Protein AF-A0A847BSW2-F1 (afdb_monomer_lite)

pLDDT: mean 86.32, std 10.57, range [38.94, 97.56]

Radius of gyration: 15.4 Å; chains: 1; bounding box: 46×25×40 Å

Structure (mmCIF, N/CA/C/O backbone):
data_AF-A0A847BSW2-F1
#
_entry.id   AF-A0A847BSW2-F1
#
loop_
_atom_site.group_PDB
_atom_site.id
_atom_site.type_symbol
_atom_site.label_atom_id
_atom_site.label_alt_id
_atom_site.label_comp_id
_atom_site.label_asym_id
_atom_site.label_entity_id
_atom_site.label_seq_id
_atom_site.pdbx_PDB_ins_code
_atom_site.Cartn_x
_atom_site.Cartn_y
_atom_site.Cartn_z
_atom_site.occupancy
_atom_site.B_iso_or_equiv
_atom_site.auth_seq_id
_atom_site.auth_comp_id
_atom_site.auth_asym_id
_atom_site.auth_atom_id
_atom_site.pdbx_PDB_model_num
ATOM 1 N N . MET A 1 1 ? -18.589 -1.432 -0.340 1.00 92.31 1 MET A N 1
ATOM 2 C CA . MET A 1 1 ? -18.072 -2.053 0.907 1.00 92.31 1 MET A CA 1
ATOM 3 C C . MET A 1 1 ? -16.735 -1.405 1.219 1.00 92.31 1 MET A C 1
ATOM 5 O O . MET A 1 1 ? -16.044 -1.075 0.265 1.00 92.31 1 MET A O 1
ATOM 9 N N . ILE A 1 2 ? -16.373 -1.209 2.491 1.00 96.25 2 ILE A N 1
ATOM 10 C CA . ILE A 1 2 ? -15.067 -0.641 2.858 1.00 96.25 2 ILE A CA 1
ATOM 11 C C . ILE A 1 2 ? -14.236 -1.704 3.575 1.00 96.25 2 ILE A C 1
ATOM 13 O O . ILE A 1 2 ? -14.678 -2.256 4.587 1.00 96.25 2 ILE A O 1
ATOM 17 N N . LEU A 1 3 ? -13.035 -1.971 3.060 1.00 97.00 3 LEU A N 1
ATOM 18 C CA . LEU A 1 3 ? -12.010 -2.731 3.769 1.00 97.00 3 LEU A CA 1
ATOM 19 C C . LEU A 1 3 ? -11.087 -1.776 4.519 1.00 97.00 3 LEU A C 1
ATOM 21 O O . LEU A 1 3 ? -10.531 -0.849 3.933 1.00 97.00 3 LEU A O 1
ATOM 25 N N . ALA A 1 4 ? -10.915 -2.037 5.811 1.00 97.19 4 ALA A N 1
ATOM 26 C CA . ALA A 1 4 ? -9.942 -1.376 6.664 1.00 97.19 4 ALA A CA 1
ATOM 27 C C . ALA A 1 4 ? -8.750 -2.311 6.888 1.00 97.19 4 ALA A C 1
ATOM 29 O O . ALA A 1 4 ? -8.885 -3.350 7.542 1.00 97.19 4 ALA A O 1
ATOM 30 N N . PHE A 1 5 ? -7.590 -1.932 6.356 1.00 95.31 5 PHE A N 1
ATOM 31 C CA . PHE A 1 5 ? -6.311 -2.593 6.593 1.00 95.31 5 PHE A CA 1
ATOM 32 C C . PHE A 1 5 ? -5.574 -1.835 7.694 1.00 95.31 5 PHE A C 1
ATOM 34 O O . PHE A 1 5 ? -5.073 -0.735 7.468 1.00 95.31 5 PHE A O 1
ATOM 41 N N . GLU A 1 6 ? -5.514 -2.404 8.893 1.00 94.75 6 GLU A N 1
ATOM 42 C CA . GLU A 1 6 ? -4.830 -1.788 10.027 1.00 94.75 6 GLU A CA 1
ATOM 43 C C . GLU A 1 6 ? -3.449 -2.409 10.202 1.00 94.75 6 GLU A C 1
ATOM 45 O O . GLU A 1 6 ? -3.316 -3.566 10.610 1.00 94.75 6 GLU A O 1
ATOM 50 N N . PHE A 1 7 ? -2.421 -1.620 9.922 1.00 92.31 7 PHE A N 1
ATOM 51 C CA . PHE A 1 7 ? -1.020 -1.987 10.034 1.00 92.31 7 PHE A CA 1
ATOM 52 C C . PHE A 1 7 ? -0.477 -1.574 11.397 1.00 92.31 7 PHE A C 1
ATOM 54 O O . PHE A 1 7 ? -0.464 -0.391 11.750 1.00 92.31 7 PHE A O 1
ATOM 61 N N . ASN A 1 8 ? 0.032 -2.546 12.153 1.00 89.75 8 ASN A N 1
ATOM 62 C CA . ASN A 1 8 ? 0.823 -2.257 13.338 1.00 89.75 8 ASN A CA 1
ATOM 63 C C . ASN A 1 8 ? 2.237 -1.873 12.894 1.00 89.75 8 ASN A C 1
ATOM 65 O O . ASN A 1 8 ? 3.035 -2.721 12.476 1.00 89.75 8 ASN A O 1
ATOM 69 N N . THR A 1 9 ? 2.531 -0.579 12.964 1.00 83.44 9 THR A N 1
ATOM 70 C CA . THR A 1 9 ? 3.814 -0.026 12.556 1.00 83.44 9 THR A CA 1
ATOM 71 C C . THR A 1 9 ? 4.313 0.991 13.569 1.00 83.44 9 THR A C 1
ATOM 73 O O . THR A 1 9 ? 3.603 1.907 13.976 1.00 83.44 9 THR A O 1
ATOM 76 N N . ARG A 1 10 ? 5.584 0.850 13.949 1.00 77.31 10 ARG A N 1
ATOM 77 C CA . ARG A 1 10 ? 6.319 1.882 14.697 1.00 77.31 10 ARG A CA 1
ATOM 78 C C . ARG A 1 10 ? 7.119 2.798 13.776 1.00 77.31 10 ARG A C 1
ATOM 80 O O . ARG A 1 10 ? 7.764 3.727 14.252 1.00 77.31 10 ARG A O 1
ATOM 87 N N . ALA A 1 11 ? 7.107 2.524 12.471 1.00 73.00 11 ALA A N 1
ATOM 88 C CA . ALA A 1 11 ? 7.785 3.356 11.500 1.00 73.00 11 ALA A CA 1
ATOM 89 C C . ALA A 1 11 ? 7.030 4.684 11.358 1.00 73.00 11 ALA A C 1
ATOM 91 O O . ALA A 1 11 ? 5.800 4.725 11.270 1.00 73.00 11 ALA A O 1
ATOM 92 N N . SER A 1 12 ? 7.784 5.778 11.360 1.00 71.50 12 SER A N 1
ATOM 93 C CA . SER A 1 12 ? 7.266 7.144 11.221 1.00 71.50 12 SER A CA 1
ATOM 94 C C . SER A 1 12 ? 7.927 7.915 10.076 1.00 71.50 12 SER A C 1
ATOM 96 O O . SER A 1 12 ? 7.644 9.096 9.879 1.00 71.50 12 SER A O 1
ATOM 98 N N . HIS A 1 13 ? 8.788 7.243 9.306 1.00 77.50 13 HIS A N 1
ATOM 99 C CA . HIS A 1 13 ? 9.613 7.827 8.246 1.00 77.50 13 HIS A CA 1
ATOM 100 C C . HIS A 1 13 ? 8.891 7.951 6.890 1.00 77.50 13 HIS A C 1
ATOM 102 O O . HIS A 1 13 ? 9.546 8.182 5.883 1.00 77.50 13 HIS A O 1
ATOM 108 N N . GLY A 1 14 ? 7.567 7.757 6.831 1.00 84.25 14 GLY A N 1
ATOM 109 C CA . GLY A 1 14 ? 6.776 7.889 5.595 1.00 84.25 14 GLY A CA 1
ATOM 110 C C . GLY A 1 14 ? 6.900 6.720 4.611 1.00 84.25 14 GLY A C 1
ATOM 111 O O . GLY A 1 14 ? 6.264 6.730 3.564 1.00 84.25 14 GLY A O 1
ATOM 112 N N . VAL A 1 15 ? 7.708 5.708 4.935 1.00 85.94 15 VAL A N 1
ATOM 113 C CA . VAL A 1 15 ? 7.993 4.559 4.063 1.00 85.94 15 VAL A CA 1
ATOM 114 C C . VAL A 1 15 ? 6.732 3.761 3.744 1.00 85.94 15 VAL A C 1
ATOM 116 O O . VAL A 1 15 ? 6.432 3.497 2.584 1.00 85.94 15 VAL A O 1
ATOM 119 N N . LEU A 1 16 ? 6.002 3.347 4.784 1.00 88.31 16 LEU A N 1
ATOM 120 C CA . LEU A 1 16 ? 4.819 2.511 4.611 1.00 88.31 16 LEU A CA 1
ATOM 121 C C . LEU A 1 16 ? 3.702 3.313 3.947 1.00 88.31 16 LEU A C 1
ATOM 123 O O . LEU A 1 16 ? 3.047 2.805 3.045 1.00 88.31 16 LEU A O 1
ATOM 127 N N . GLU A 1 17 ? 3.526 4.570 4.352 1.00 90.62 17 GLU A N 1
ATOM 128 C CA . GLU A 1 17 ? 2.590 5.498 3.727 1.00 90.62 17 GLU A CA 1
ATOM 129 C C . GLU A 1 17 ? 2.863 5.649 2.221 1.00 90.62 17 GLU A C 1
ATOM 131 O O . GLU A 1 17 ? 1.925 5.570 1.431 1.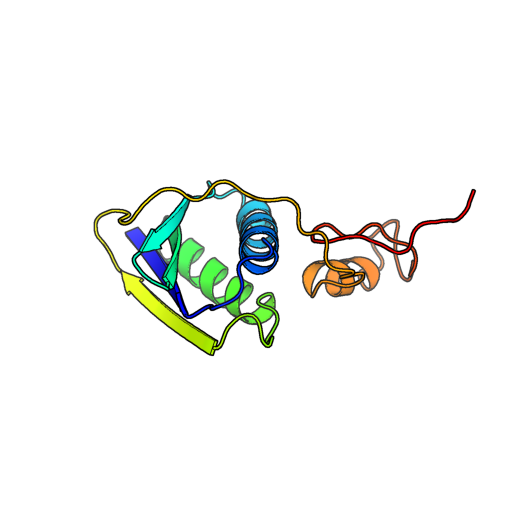00 90.62 17 GLU A O 1
ATOM 136 N N . GLY A 1 18 ? 4.133 5.791 1.823 1.00 89.38 18 GLY A N 1
ATOM 137 C CA . GLY A 1 18 ? 4.545 5.859 0.420 1.00 89.38 18 GLY A CA 1
ATOM 138 C C . GLY A 1 18 ? 4.236 4.576 -0.350 1.00 89.38 18 GLY A C 1
ATOM 139 O O . GLY A 1 18 ? 3.597 4.631 -1.396 1.00 89.38 18 GLY A O 1
ATOM 140 N N . PHE A 1 19 ? 4.597 3.407 0.192 1.00 88.75 19 PHE A N 1
ATOM 141 C CA . PHE A 1 19 ? 4.290 2.135 -0.473 1.00 88.75 19 PHE A CA 1
ATOM 142 C C . PHE A 1 19 ? 2.789 1.913 -0.643 1.00 88.75 19 PHE A C 1
ATOM 144 O O . PHE A 1 19 ? 2.347 1.458 -1.694 1.00 88.75 19 PHE A O 1
ATOM 151 N N . LEU A 1 20 ? 1.992 2.234 0.378 1.00 92.06 20 LEU A N 1
ATOM 152 C CA . LEU A 1 20 ? 0.540 2.111 0.293 1.00 92.06 20 LEU A CA 1
ATOM 153 C C . LEU A 1 20 ? -0.041 3.081 -0.742 1.00 92.06 20 LEU A C 1
ATOM 155 O O . LEU A 1 20 ? -0.941 2.686 -1.478 1.00 92.06 20 LEU A O 1
ATOM 159 N N . ALA A 1 21 ? 0.485 4.305 -0.839 1.00 91.75 21 ALA A N 1
ATOM 160 C CA . ALA A 1 21 ? 0.070 5.266 -1.858 1.00 91.75 21 ALA A CA 1
ATOM 161 C C . ALA A 1 21 ? 0.320 4.744 -3.282 1.00 91.75 21 ALA A C 1
ATOM 163 O O . ALA A 1 21 ? -0.604 4.746 -4.096 1.00 91.75 21 ALA A O 1
ATOM 164 N N . ASP A 1 22 ? 1.514 4.217 -3.554 1.00 89.31 22 ASP A N 1
ATOM 165 C CA . ASP A 1 22 ? 1.862 3.646 -4.862 1.00 89.31 22 ASP A CA 1
ATOM 166 C C . ASP A 1 22 ? 1.011 2.415 -5.221 1.00 89.31 22 ASP A C 1
ATOM 168 O O . ASP A 1 22 ? 0.556 2.241 -6.359 1.00 89.31 22 ASP A O 1
ATOM 172 N N . ILE A 1 23 ? 0.755 1.549 -4.236 1.00 91.56 23 ILE A N 1
ATOM 173 C CA . ILE A 1 23 ? -0.089 0.359 -4.404 1.00 91.56 23 ILE A CA 1
ATOM 174 C C . ILE A 1 23 ? -1.530 0.749 -4.733 1.00 91.56 23 ILE A C 1
ATOM 176 O O . ILE A 1 23 ? -2.118 0.186 -5.656 1.00 91.56 23 ILE A O 1
ATOM 180 N N . VAL A 1 24 ? -2.088 1.721 -4.013 1.00 93.56 24 VAL A N 1
ATOM 181 C CA . VAL A 1 24 ? -3.451 2.222 -4.234 1.00 93.56 24 VAL A CA 1
ATOM 182 C C . VAL A 1 24 ? -3.576 2.903 -5.598 1.00 93.56 24 VAL A C 1
ATOM 184 O O . VAL 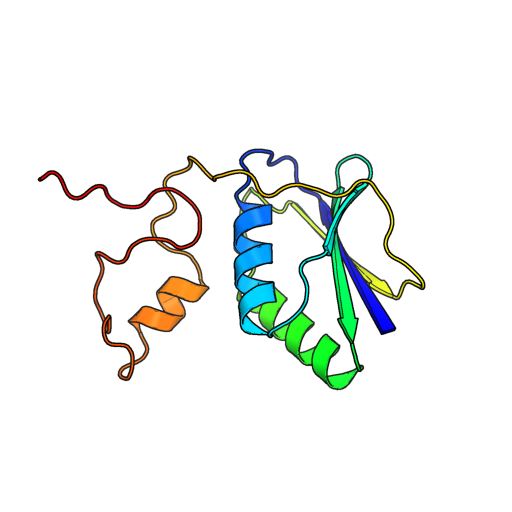A 1 24 ? -4.528 2.628 -6.331 1.00 93.56 24 VAL A O 1
ATOM 187 N N . ALA A 1 25 ? -2.586 3.712 -5.988 1.00 90.75 25 ALA A N 1
ATOM 188 C CA . ALA A 1 25 ? -2.556 4.373 -7.292 1.00 90.75 25 ALA A CA 1
ATOM 189 C C . ALA A 1 25 ? -2.565 3.375 -8.464 1.00 90.75 25 ALA A C 1
ATOM 191 O O . ALA A 1 25 ? -3.171 3.641 -9.499 1.00 90.75 25 ALA A O 1
ATOM 192 N N . SER A 1 26 ? -1.973 2.188 -8.287 1.00 89.00 26 SER A N 1
ATOM 193 C CA . SER A 1 26 ? -1.970 1.124 -9.306 1.00 89.00 26 SER A CA 1
ATOM 194 C C . SER A 1 26 ? -3.364 0.547 -9.610 1.00 89.00 26 SER A C 1
ATOM 196 O O . SER A 1 26 ? -3.525 -0.161 -10.603 1.00 89.00 26 SER A O 1
ATOM 198 N N . PHE A 1 27 ? -4.358 0.822 -8.761 1.00 91.69 27 PHE A N 1
ATOM 199 C CA . PHE A 1 27 ? -5.745 0.365 -8.902 1.00 91.69 27 PHE A CA 1
ATOM 200 C C . PHE A 1 27 ? -6.729 1.501 -9.230 1.00 91.69 27 PHE A C 1
ATOM 202 O O . PHE A 1 27 ? -7.929 1.244 -9.272 1.00 91.69 27 PHE A O 1
ATOM 209 N N . ASP A 1 28 ? -6.244 2.730 -9.459 1.00 89.88 28 ASP A N 1
ATOM 210 C CA . ASP A 1 28 ? -7.077 3.932 -9.665 1.00 89.88 28 ASP A CA 1
ATOM 211 C C . ASP A 1 28 ? -8.083 4.171 -8.519 1.00 89.88 28 ASP A C 1
ATOM 213 O O . ASP A 1 28 ? -9.227 4.586 -8.706 1.00 89.88 28 ASP A O 1
ATOM 217 N N . LEU A 1 29 ? -7.658 3.849 -7.294 1.00 92.88 29 LEU A N 1
ATOM 218 C CA . LEU A 1 29 ? -8.456 3.998 -6.083 1.00 92.88 29 LEU A CA 1
ATOM 219 C C . LEU A 1 29 ? -8.064 5.278 -5.329 1.00 92.88 29 LEU A C 1
ATOM 221 O O . LEU A 1 29 ? -6.891 5.659 -5.322 1.00 92.88 29 LEU A O 1
ATOM 225 N N . PRO A 1 30 ? -9.013 5.951 -4.653 1.00 93.56 30 PRO A N 1
ATOM 226 C CA . PRO A 1 30 ? -8.690 7.103 -3.823 1.00 93.56 30 PRO A CA 1
ATOM 227 C C . PRO A 1 30 ? -7.901 6.668 -2.583 1.00 93.56 30 PRO A C 1
ATOM 229 O O . PRO A 1 30 ? -8.256 5.706 -1.902 1.00 93.56 30 PRO A O 1
ATOM 232 N N . LEU A 1 31 ? -6.845 7.413 -2.259 1.00 95.44 31 LEU A N 1
ATOM 233 C CA . LEU A 1 31 ? -6.043 7.166 -1.067 1.00 95.44 31 LEU A CA 1
ATOM 234 C C . LEU A 1 31 ? -6.745 7.699 0.192 1.00 95.44 31 LEU A C 1
ATOM 236 O O . LEU A 1 31 ? -6.869 8.910 0.365 1.00 95.44 31 LEU A O 1
ATOM 240 N N . ASP A 1 32 ? -7.130 6.803 1.104 1.00 96.75 32 ASP A N 1
ATOM 241 C CA . ASP A 1 32 ? -7.601 7.150 2.453 1.00 96.75 32 ASP A CA 1
ATOM 242 C C . ASP A 1 32 ? -6.717 6.472 3.513 1.00 96.75 32 ASP A C 1
ATOM 244 O O . ASP A 1 32 ? -6.954 5.335 3.930 1.00 96.75 32 ASP A O 1
ATOM 248 N N . LEU A 1 33 ? -5.663 7.181 3.929 1.00 96.06 33 LEU A N 1
ATOM 249 C CA . LEU A 1 33 ? -4.774 6.778 5.019 1.00 96.06 33 LEU A CA 1
ATOM 250 C C . LEU A 1 33 ? -5.100 7.553 6.289 1.00 96.06 33 LEU A C 1
ATOM 252 O O . LEU A 1 33 ? -5.167 8.787 6.287 1.00 96.06 33 LEU A O 1
ATOM 256 N N . ARG A 1 34 ? -5.232 6.836 7.406 1.00 95.50 34 ARG A N 1
ATOM 257 C CA . ARG A 1 34 ? -5.514 7.432 8.716 1.00 95.50 34 ARG A CA 1
ATOM 258 C C . ARG A 1 34 ? -4.698 6.794 9.824 1.00 95.50 34 ARG A C 1
ATOM 260 O O . ARG A 1 34 ? -4.292 5.6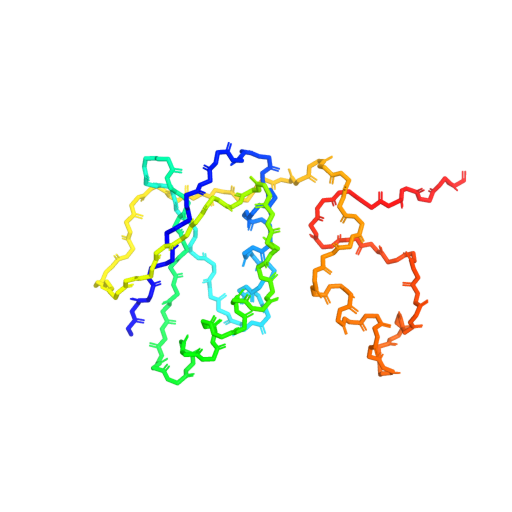41 9.722 1.00 95.50 34 ARG A O 1
ATOM 267 N N . ARG A 1 35 ? -4.468 7.528 10.910 1.00 92.12 35 ARG A N 1
ATOM 268 C CA . ARG A 1 35 ? -3.839 7.008 12.126 1.00 92.12 35 ARG A CA 1
ATOM 269 C C . ARG A 1 35 ? -4.912 6.801 13.189 1.00 92.12 35 ARG A C 1
ATOM 271 O O . ARG A 1 35 ? -5.677 7.714 13.493 1.00 92.12 35 ARG A O 1
ATOM 278 N N . GLU A 1 36 ? -4.937 5.612 13.772 1.00 92.44 36 GLU A N 1
ATOM 279 C CA . GLU A 1 36 ? -5.743 5.292 14.950 1.00 92.44 36 GLU A CA 1
ATOM 280 C C . GLU A 1 36 ? -4.794 4.714 16.002 1.00 92.44 36 GLU A C 1
ATOM 282 O O . GLU A 1 36 ? -4.303 3.590 15.876 1.00 92.44 36 GLU A O 1
ATOM 287 N N . LYS A 1 37 ? -4.494 5.507 17.038 1.00 88.06 37 LYS A N 1
ATOM 288 C CA . LYS A 1 37 ? -3.456 5.189 18.035 1.00 88.06 37 LYS A CA 1
ATOM 289 C C . LYS A 1 37 ? -2.105 4.925 17.344 1.00 88.06 37 LYS A C 1
ATOM 291 O O . LYS A 1 37 ? -1.606 5.785 16.626 1.00 88.06 37 LYS A O 1
ATOM 296 N N . GLU A 1 38 ? -1.534 3.739 17.541 1.00 85.69 38 GLU A N 1
ATOM 297 C CA . GLU A 1 38 ? -0.263 3.310 16.945 1.00 85.69 38 GLU A CA 1
ATOM 298 C C . GLU A 1 38 ? -0.434 2.651 15.564 1.00 85.69 38 GLU A C 1
ATOM 300 O O . GLU A 1 38 ? 0.555 2.343 14.904 1.00 85.69 38 GLU A O 1
ATOM 305 N N . ALA A 1 39 ? -1.670 2.427 15.105 1.00 91.12 39 ALA A N 1
ATOM 306 C CA . ALA A 1 39 ? -1.931 1.764 13.833 1.00 91.12 39 ALA A CA 1
ATOM 307 C C . ALA A 1 39 ? -2.061 2.773 12.685 1.00 91.12 39 ALA A C 1
ATOM 309 O O . ALA A 1 39 ? -2.735 3.801 12.805 1.00 91.12 39 ALA A O 1
ATOM 310 N N . LEU A 1 40 ? -1.446 2.446 11.548 1.00 93.31 40 LEU A N 1
ATOM 311 C CA . LEU A 1 40 ? -1.741 3.085 10.270 1.00 93.31 40 LEU A CA 1
ATOM 312 C C . LEU A 1 40 ? -2.862 2.292 9.598 1.00 93.31 40 LEU A C 1
ATOM 314 O O . LEU A 1 40 ? -2.741 1.086 9.421 1.00 93.31 40 LEU A O 1
ATOM 318 N N . CYS A 1 41 ? -3.950 2.957 9.243 1.00 95.31 41 CYS A N 1
ATOM 319 C CA . CYS A 1 41 ? -5.129 2.353 8.642 1.00 95.31 41 CYS A CA 1
ATOM 320 C C . CYS A 1 41 ? -5.244 2.811 7.189 1.00 95.31 41 CYS A C 1
ATOM 322 O O . CYS A 1 41 ? -5.280 4.014 6.935 1.00 95.31 41 CYS A O 1
ATOM 324 N N . LEU A 1 42 ? -5.322 1.864 6.258 1.00 96.50 42 LEU A N 1
ATOM 325 C CA . LEU A 1 42 ? -5.722 2.116 4.877 1.00 96.50 42 LEU A CA 1
ATOM 326 C C . LEU A 1 42 ? -7.183 1.708 4.704 1.00 96.50 42 LEU A C 1
ATOM 328 O O . LEU A 1 42 ? -7.541 0.568 5.005 1.00 96.50 42 LEU A O 1
ATOM 332 N N . PHE A 1 43 ? -7.998 2.623 4.190 1.00 97.56 43 PHE A N 1
ATOM 333 C CA . PHE A 1 43 ? -9.383 2.354 3.828 1.00 97.56 43 PHE A CA 1
ATOM 334 C C . PHE A 1 43 ? -9.521 2.298 2.315 1.00 97.56 43 PHE A C 1
ATOM 336 O O . PHE A 1 43 ? -9.069 3.196 1.607 1.00 97.56 43 PHE A O 1
ATOM 343 N N . VAL A 1 44 ? -10.158 1.236 1.830 1.00 96.88 44 VAL A N 1
ATOM 344 C CA . VAL A 1 44 ? -10.449 1.060 0.409 1.00 96.88 44 VAL A CA 1
ATOM 345 C C . VAL A 1 44 ? -11.918 0.730 0.241 1.00 96.88 44 VAL A C 1
ATOM 347 O O . VAL A 1 44 ? -12.416 -0.228 0.835 1.00 96.88 44 VAL A O 1
ATOM 350 N N . GLU A 1 45 ? -12.605 1.527 -0.571 1.00 96.12 45 GLU A N 1
ATOM 351 C CA . GLU A 1 45 ? -14.011 1.333 -0.897 1.00 96.12 45 GLU A CA 1
ATOM 352 C C . GLU A 1 45 ? -14.174 0.783 -2.314 1.00 96.12 45 GLU A C 1
ATOM 354 O O . GLU A 1 45 ? -13.544 1.257 -3.256 1.00 96.12 45 GLU A O 1
ATOM 359 N N . GLY A 1 46 ? -15.040 -0.217 -2.465 1.00 94.62 46 GLY A N 1
ATOM 360 C CA . GLY A 1 46 ? -15.351 -0.784 -3.770 1.00 94.62 46 GLY A CA 1
ATOM 361 C C . GLY A 1 46 ? -16.344 -1.941 -3.723 1.00 94.62 46 GLY A C 1
ATOM 362 O O . GLY A 1 46 ? -16.959 -2.235 -2.686 1.00 94.62 46 GLY A O 1
ATOM 363 N N . GLU A 1 47 ? -16.492 -2.582 -4.880 1.00 94.38 47 GLU A N 1
ATOM 364 C CA . GLU A 1 47 ? -17.191 -3.858 -5.042 1.00 94.38 47 GLU A CA 1
ATOM 365 C C . GLU A 1 47 ? -16.311 -5.029 -4.585 1.00 94.38 47 GLU A C 1
ATOM 367 O O . GLU A 1 47 ? -15.084 -4.937 -4.576 1.00 94.38 47 GLU A O 1
ATOM 372 N N . GLU A 1 48 ? -16.938 -6.143 -4.209 1.00 92.88 48 GLU A N 1
ATOM 373 C CA . GLU A 1 48 ? -16.261 -7.306 -3.621 1.00 92.88 48 GLU A CA 1
ATOM 374 C C . GLU A 1 48 ? -15.126 -7.852 -4.502 1.00 92.88 48 GLU A C 1
ATOM 376 O O . GLU A 1 48 ? -14.010 -8.028 -4.017 1.00 92.88 48 GLU A O 1
ATOM 381 N N . ASP A 1 49 ? -15.366 -8.015 -5.806 1.00 94.38 49 ASP A N 1
ATOM 382 C CA . ASP A 1 49 ? -14.367 -8.527 -6.752 1.00 94.38 49 ASP A CA 1
ATOM 383 C C . ASP A 1 49 ? -13.132 -7.621 -6.864 1.00 94.38 49 ASP A C 1
ATOM 385 O O . ASP A 1 49 ? -12.002 -8.103 -6.993 1.00 94.38 49 ASP A O 1
ATOM 389 N N . LEU A 1 50 ? -13.333 -6.300 -6.829 1.00 94.62 50 LEU A N 1
ATOM 390 C CA . LEU A 1 50 ? -12.244 -5.323 -6.865 1.00 94.62 50 LEU A CA 1
ATOM 391 C C . LEU A 1 50 ? -11.436 -5.376 -5.568 1.00 94.62 50 LEU A C 1
ATOM 393 O O . LEU A 1 50 ? -10.207 -5.407 -5.602 1.00 94.62 50 LEU A O 1
ATOM 397 N N . LEU A 1 51 ? -12.132 -5.420 -4.433 1.00 94.31 51 LEU A N 1
ATOM 398 C CA . LEU A 1 51 ? -11.525 -5.446 -3.107 1.00 94.31 51 LEU A CA 1
ATOM 399 C C . LEU A 1 51 ? -10.740 -6.737 -2.854 1.00 94.31 51 LEU A C 1
ATOM 401 O O . LEU A 1 51 ? -9.671 -6.685 -2.247 1.00 94.31 51 LEU A O 1
ATOM 405 N N . LEU A 1 52 ? -11.221 -7.874 -3.362 1.00 93.88 52 LEU A N 1
ATOM 406 C CA . LEU A 1 52 ? -10.505 -9.146 -3.295 1.00 93.88 52 LEU A CA 1
ATOM 407 C C . LEU A 1 52 ? -9.199 -9.084 -4.098 1.00 93.88 52 LEU A C 1
ATOM 409 O O . LEU A 1 52 ? -8.130 -9.366 -3.558 1.00 93.88 52 LEU A O 1
ATOM 413 N N . LYS A 1 53 ? -9.262 -8.617 -5.354 1.00 95.31 53 LYS A N 1
ATOM 414 C CA . LYS A 1 53 ? -8.070 -8.426 -6.200 1.00 95.31 53 LYS A CA 1
ATOM 415 C C . LYS A 1 53 ? -7.074 -7.451 -5.579 1.00 95.31 53 LYS A C 1
ATOM 417 O O . LYS A 1 53 ? -5.869 -7.688 -5.637 1.00 95.31 53 LYS A O 1
ATOM 422 N N . PHE A 1 54 ? -7.573 -6.365 -4.991 1.00 94.88 54 PHE A N 1
ATOM 423 C CA . PHE A 1 54 ? -6.742 -5.398 -4.289 1.00 94.88 54 PHE A CA 1
ATOM 424 C C . PHE A 1 54 ? -6.055 -6.035 -3.078 1.00 94.88 54 PHE A C 1
ATOM 426 O O . PHE A 1 54 ? -4.852 -5.870 -2.914 1.00 94.88 54 PHE A O 1
ATOM 433 N N . SER A 1 55 ? -6.785 -6.798 -2.259 1.00 92.88 55 SER A N 1
ATOM 434 C CA . SER A 1 55 ? -6.225 -7.487 -1.092 1.00 92.88 55 SER A CA 1
ATOM 435 C C . SER A 1 55 ? -5.123 -8.478 -1.488 1.00 92.88 55 SER A C 1
ATOM 437 O O . SER A 1 55 ? -4.053 -8.486 -0.873 1.00 92.88 55 SER A O 1
ATOM 439 N N . ASP A 1 56 ? -5.347 -9.270 -2.540 1.00 92.44 56 ASP A N 1
ATOM 440 C CA . ASP A 1 56 ? -4.345 -10.202 -3.064 1.00 92.44 56 ASP A CA 1
ATOM 441 C C . ASP A 1 56 ? -3.105 -9.457 -3.569 1.00 92.44 56 ASP A C 1
ATOM 443 O O . ASP A 1 56 ? -1.977 -9.820 -3.226 1.00 92.44 56 ASP A O 1
ATOM 447 N N . PHE A 1 57 ? -3.293 -8.378 -4.329 1.00 92.00 57 PHE A N 1
ATOM 448 C CA . PHE A 1 57 ? -2.188 -7.569 -4.835 1.00 92.00 57 PHE A CA 1
ATOM 449 C C . PHE A 1 57 ? -1.405 -6.886 -3.712 1.00 92.00 57 PHE A C 1
ATOM 451 O O . PHE A 1 57 ? -0.179 -6.974 -3.673 1.00 92.00 57 PHE A O 1
ATOM 458 N N . LEU A 1 58 ? -2.097 -6.258 -2.762 1.00 91.19 58 LEU A N 1
ATOM 459 C CA . LEU A 1 58 ? -1.498 -5.628 -1.592 1.00 91.19 58 LEU A CA 1
ATOM 460 C C . LEU A 1 58 ? -0.616 -6.626 -0.834 1.00 91.19 58 LEU A C 1
ATOM 462 O O . LEU A 1 58 ? 0.512 -6.291 -0.486 1.00 91.19 58 LEU A O 1
ATOM 466 N N . SER A 1 59 ? -1.079 -7.864 -0.637 1.00 87.44 59 SER A N 1
ATOM 467 C CA . SER A 1 59 ? -0.298 -8.899 0.051 1.00 87.44 59 SER A CA 1
ATOM 468 C C . SER A 1 59 ? 1.011 -9.269 -0.665 1.00 87.44 59 SER A C 1
ATOM 470 O O . SER A 1 59 ? 1.994 -9.591 -0.002 1.00 87.44 59 SER A O 1
ATOM 472 N N . GLN A 1 60 ? 1.041 -9.185 -2.000 1.00 86.00 60 GLN A N 1
ATOM 473 C CA . GLN A 1 60 ? 2.230 -9.461 -2.815 1.00 86.00 60 GLN A CA 1
ATOM 474 C C . GLN A 1 60 ? 3.197 -8.274 -2.860 1.00 86.00 60 GLN A C 1
ATOM 476 O O . GLN A 1 60 ? 4.407 -8.470 -2.958 1.00 86.00 60 GLN A O 1
ATOM 481 N N . MET A 1 61 ? 2.664 -7.049 -2.823 1.00 85.75 61 MET A N 1
ATOM 482 C CA . MET A 1 61 ? 3.453 -5.826 -2.985 1.00 85.75 61 MET A CA 1
ATOM 483 C C . MET A 1 61 ? 3.903 -5.213 -1.660 1.00 85.75 61 MET A C 1
ATOM 485 O O . MET A 1 61 ? 4.837 -4.411 -1.656 1.00 85.75 61 MET A O 1
ATOM 489 N N . LEU A 1 62 ? 3.267 -5.575 -0.543 1.00 83.25 62 LEU A N 1
ATOM 490 C CA . LEU A 1 62 ? 3.697 -5.148 0.780 1.00 83.25 62 LEU A CA 1
ATOM 491 C C . LEU A 1 62 ? 5.123 -5.648 1.040 1.00 83.25 62 LEU A C 1
ATOM 493 O O . LEU A 1 62 ? 5.369 -6.856 1.023 1.00 83.25 62 LEU A O 1
ATOM 497 N N . PRO A 1 63 ? 6.075 -4.752 1.336 1.00 71.75 63 PRO A N 1
ATOM 498 C CA . PRO A 1 63 ? 7.397 -5.187 1.735 1.00 71.75 63 PRO A CA 1
ATOM 499 C C . PRO A 1 63 ? 7.279 -5.897 3.087 1.00 71.75 63 PRO A C 1
ATOM 501 O O . PRO A 1 63 ? 6.857 -5.298 4.079 1.00 71.75 63 PRO A O 1
ATOM 504 N N . VAL A 1 64 ? 7.662 -7.176 3.137 1.00 64.31 64 VAL A N 1
ATOM 505 C CA . VAL A 1 64 ? 7.750 -7.954 4.382 1.00 64.31 64 VAL A CA 1
ATOM 506 C C . VAL A 1 64 ? 8.941 -7.418 5.174 1.00 64.31 64 VAL A C 1
ATOM 508 O O . VAL A 1 64 ? 10.069 -7.890 5.066 1.00 64.31 64 VAL A O 1
ATOM 511 N N . SER A 1 65 ? 8.707 -6.315 5.871 1.00 64.75 65 SER A N 1
ATOM 512 C CA . SER A 1 65 ? 9.749 -5.415 6.345 1.00 64.75 65 SER A CA 1
ATOM 513 C C . SER A 1 65 ? 9.621 -5.161 7.842 1.00 64.75 65 SER A C 1
ATOM 515 O O . SER A 1 65 ? 8.535 -5.235 8.411 1.00 64.75 65 SER A O 1
ATOM 517 N N . ILE A 1 66 ? 10.729 -4.743 8.463 1.00 64.50 66 ILE A N 1
ATOM 518 C CA . ILE A 1 66 ? 10.778 -4.154 9.811 1.00 64.50 66 ILE A CA 1
ATOM 519 C C . ILE A 1 66 ? 9.755 -3.020 10.022 1.00 64.50 66 ILE A C 1
ATOM 521 O O . ILE A 1 66 ? 9.450 -2.669 11.162 1.00 64.50 66 ILE A O 1
ATOM 525 N N . PHE A 1 67 ? 9.224 -2.445 8.939 1.00 73.81 67 PHE A N 1
ATOM 526 C CA . PHE A 1 67 ? 8.211 -1.395 8.973 1.00 73.81 67 PHE A CA 1
ATOM 527 C C . PHE A 1 67 ? 6.784 -1.914 9.219 1.00 73.81 67 PHE A C 1
ATOM 529 O O . PHE A 1 67 ? 5.919 -1.102 9.536 1.00 73.81 67 PHE A O 1
ATOM 536 N N . VAL A 1 68 ? 6.515 -3.222 9.124 1.00 81.81 68 VAL A N 1
ATOM 537 C CA . VAL A 1 68 ? 5.187 -3.814 9.378 1.00 81.81 68 VAL A CA 1
ATOM 538 C C . VAL A 1 68 ? 5.332 -5.000 10.330 1.00 81.81 68 VAL A C 1
ATOM 540 O O . VAL A 1 68 ? 5.841 -6.051 9.958 1.00 81.81 68 VAL A O 1
ATOM 543 N N . GLN A 1 69 ? 4.861 -4.853 11.572 1.00 82.94 69 GLN A N 1
ATOM 544 C CA . GLN A 1 69 ? 4.897 -5.942 12.566 1.00 82.94 69 GLN A CA 1
ATOM 545 C C . GLN A 1 69 ? 3.774 -6.962 12.354 1.00 82.94 69 GLN A C 1
ATOM 547 O O . GLN A 1 69 ? 3.854 -8.101 12.804 1.00 82.94 69 GLN A O 1
ATOM 552 N N . GLY A 1 70 ? 2.708 -6.531 11.694 1.00 84.31 70 GLY A N 1
ATOM 553 C CA . GLY A 1 70 ? 1.529 -7.318 11.393 1.00 84.31 70 GLY A CA 1
ATOM 554 C C . GLY A 1 70 ? 0.415 -6.398 10.928 1.00 84.31 70 GLY A C 1
ATOM 555 O O . GLY A 1 70 ? 0.498 -5.175 11.076 1.00 84.31 70 GLY A O 1
ATOM 556 N N . PHE A 1 71 ? -0.634 -6.986 10.373 1.00 89.31 71 PHE A N 1
ATOM 557 C CA . PHE A 1 71 ? -1.820 -6.244 9.988 1.00 89.31 71 PHE A CA 1
ATOM 558 C C . PHE A 1 71 ? -3.077 -7.070 10.235 1.00 89.31 71 PHE A C 1
ATOM 560 O O . PHE A 1 71 ? -3.026 -8.296 10.341 1.00 89.31 71 PHE A O 1
ATOM 567 N N . LYS A 1 72 ? -4.206 -6.378 10.342 1.00 92.12 72 LYS A N 1
ATOM 568 C CA . LYS A 1 72 ? -5.539 -6.979 10.372 1.00 92.12 72 LYS A CA 1
ATOM 569 C C . LYS A 1 72 ? -6.406 -6.326 9.312 1.00 92.12 72 LYS A C 1
ATOM 571 O O . LYS A 1 72 ? -6.217 -5.156 8.988 1.00 92.12 72 LYS A O 1
ATOM 576 N N . VAL A 1 73 ? -7.358 -7.092 8.799 1.00 94.44 73 VAL A N 1
ATOM 577 C CA . VAL A 1 73 ? -8.324 -6.625 7.807 1.00 94.44 73 VAL A CA 1
ATOM 578 C C . VAL A 1 73 ? -9.715 -6.781 8.391 1.00 94.44 73 VAL A C 1
ATOM 580 O O . VAL A 1 73 ? -10.021 -7.805 9.004 1.00 94.44 73 VAL A O 1
ATOM 583 N N . SER A 1 74 ? -10.550 -5.761 8.233 1.00 95.44 74 SER A N 1
ATOM 584 C CA . SER A 1 74 ? -11.944 -5.804 8.669 1.00 95.44 74 SER A CA 1
ATOM 585 C C . SER A 1 74 ? -12.853 -5.066 7.695 1.00 95.44 74 SER A C 1
ATOM 587 O O . SER A 1 74 ? -12.418 -4.152 6.996 1.00 95.44 74 SER A O 1
ATOM 589 N N . VAL A 1 75 ? -14.118 -5.483 7.644 1.00 96.31 75 VAL A N 1
ATOM 590 C CA . VAL A 1 75 ? -15.167 -4.772 6.906 1.00 96.31 75 VAL A CA 1
ATOM 591 C C . VAL A 1 75 ? -15.773 -3.727 7.831 1.00 96.31 75 VAL A C 1
ATOM 593 O O . VAL A 1 75 ? -16.152 -4.046 8.960 1.00 96.31 75 VAL A O 1
ATOM 596 N N . VAL A 1 76 ? -15.863 -2.486 7.360 1.00 96.50 76 VAL A N 1
ATOM 597 C CA . VAL A 1 76 ? -16.334 -1.352 8.163 1.00 96.50 76 VAL A CA 1
ATOM 598 C C . VAL A 1 76 ? -17.363 -0.529 7.396 1.00 96.50 76 VAL A C 1
ATOM 600 O O . VAL A 1 76 ? -17.397 -0.537 6.168 1.00 96.50 76 VAL A O 1
ATOM 603 N N . GLU A 1 77 ? -18.214 0.196 8.123 1.00 94.25 77 GLU A N 1
ATOM 604 C CA . GLU A 1 77 ? -19.225 1.074 7.514 1.00 94.25 77 GLU A CA 1
ATOM 605 C C . GLU A 1 77 ? -18.654 2.438 7.103 1.00 94.25 77 GLU A C 1
ATOM 607 O O . GLU A 1 77 ? -19.189 3.088 6.210 1.00 94.25 77 GLU A O 1
ATOM 612 N N . LYS A 1 78 ? -17.588 2.895 7.773 1.00 95.06 78 LYS A N 1
ATOM 613 C CA . LYS A 1 78 ? -16.944 4.192 7.527 1.00 95.06 78 LYS A CA 1
ATOM 614 C C . LYS A 1 78 ? -15.492 4.203 7.996 1.00 95.06 78 LYS A C 1
ATOM 616 O O . LYS A 1 78 ? -15.155 3.533 8.975 1.00 95.06 78 LYS A O 1
ATOM 621 N N . SER A 1 79 ? -14.670 5.032 7.358 1.00 95.69 79 SER A N 1
ATOM 622 C CA . SER A 1 79 ? -13.299 5.308 7.792 1.00 95.69 79 SER A CA 1
ATOM 623 C C . SER A 1 79 ? -13.256 5.993 9.166 1.00 95.69 79 SER A C 1
ATOM 625 O O . SER A 1 79 ? -14.126 6.802 9.506 1.00 95.69 79 SER A O 1
ATOM 627 N N . TYR A 1 80 ? -12.218 5.708 9.953 1.00 95.88 80 TYR A N 1
ATOM 628 C CA . TYR A 1 80 ? -12.003 6.249 11.305 1.00 95.88 80 TYR A CA 1
ATOM 629 C C . TYR A 1 80 ? -10.536 6.623 11.543 1.00 95.88 80 TYR A C 1
ATOM 631 O O . TYR A 1 80 ? -9.665 6.306 10.740 1.00 95.88 80 TYR A O 1
ATOM 639 N N . GLY A 1 81 ? -10.267 7.320 12.647 1.00 95.06 81 GLY A N 1
ATOM 640 C CA . GLY A 1 81 ? -8.951 7.884 12.940 1.00 95.06 81 GLY A CA 1
ATOM 641 C C . GLY A 1 81 ? -8.712 9.225 12.243 1.00 95.06 81 GLY A C 1
ATOM 642 O O . GLY A 1 81 ? -9.601 9.795 11.597 1.00 95.06 81 GLY A O 1
ATOM 643 N N . THR A 1 82 ? -7.500 9.751 12.397 1.00 95.19 82 THR A N 1
ATOM 644 C CA . THR A 1 82 ? -7.097 11.052 11.851 1.00 95.19 82 THR A CA 1
ATOM 645 C C . THR A 1 82 ? -6.440 10.896 10.481 1.00 95.19 82 THR A C 1
ATOM 647 O O . THR A 1 82 ? -5.555 10.053 10.347 1.00 95.19 82 THR A O 1
ATOM 650 N N . PRO A 1 83 ? -6.816 11.693 9.462 1.00 94.50 83 PRO A N 1
ATOM 651 C CA . PRO A 1 83 ? -6.155 11.660 8.160 1.00 94.50 83 PRO A CA 1
ATOM 652 C C . PRO A 1 83 ? -4.640 11.844 8.270 1.00 94.50 83 PRO A C 1
ATOM 654 O O . PRO A 1 83 ? -4.160 12.699 9.020 1.00 94.50 83 PRO A O 1
ATOM 657 N N . VAL A 1 84 ? -3.894 11.043 7.515 1.00 91.25 84 VAL A N 1
ATOM 658 C CA . VAL A 1 84 ? -2.433 11.095 7.450 1.00 91.25 84 VAL A CA 1
ATOM 659 C C . VAL A 1 84 ? -2.026 11.781 6.155 1.00 91.25 84 VAL A C 1
ATOM 661 O O . VAL A 1 84 ? -2.397 11.351 5.067 1.00 91.25 84 VAL A O 1
ATOM 664 N N . ALA A 1 85 ? -1.234 12.844 6.272 1.00 87.31 85 ALA A N 1
ATOM 665 C CA . ALA A 1 85 ? -0.561 13.431 5.123 1.00 87.31 85 ALA A CA 1
ATOM 666 C C . ALA A 1 85 ? 0.652 12.574 4.744 1.00 87.31 85 ALA A C 1
ATOM 668 O O . ALA A 1 85 ? 1.422 12.166 5.620 1.00 87.31 85 ALA A O 1
ATOM 669 N N . LEU A 1 86 ? 0.841 12.342 3.444 1.00 85.69 86 LEU A N 1
ATOM 670 C CA . LEU A 1 86 ? 2.048 11.698 2.940 1.00 85.69 86 LEU A CA 1
ATOM 671 C C . LEU A 1 86 ? 3.266 12.560 3.277 1.00 85.69 86 LEU A C 1
ATOM 673 O O . LEU A 1 86 ? 3.297 13.760 3.000 1.00 85.69 86 LEU A O 1
ATOM 677 N N . LYS A 1 87 ? 4.267 11.936 3.895 1.00 81.75 87 LYS A N 1
ATOM 678 C CA . LYS A 1 87 ? 5.577 12.541 4.130 1.00 81.75 87 LYS A CA 1
ATOM 679 C C . LYS A 1 87 ? 6.551 11.992 3.104 1.00 81.75 87 LYS A C 1
ATOM 681 O O . LYS A 1 87 ? 6.485 10.807 2.785 1.00 81.75 87 LYS A O 1
ATOM 686 N N . SER A 1 88 ? 7.466 12.838 2.639 1.00 77.25 88 SER A N 1
ATOM 687 C CA . SER A 1 88 ? 8.587 12.359 1.837 1.00 77.25 88 SER A CA 1
ATOM 688 C C . SER A 1 88 ? 9.399 11.356 2.654 1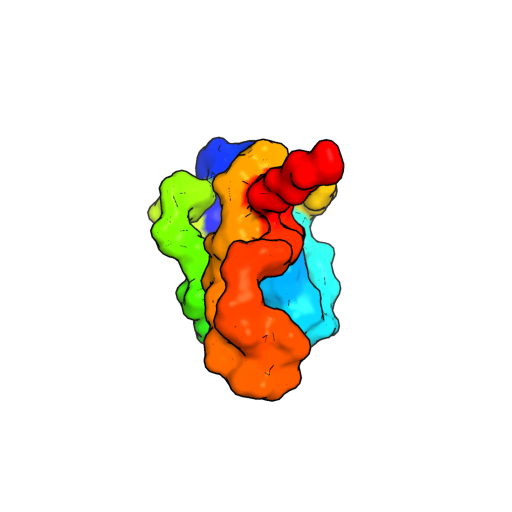.00 77.25 88 SER A C 1
ATOM 690 O O . SER A 1 88 ? 9.703 11.605 3.824 1.00 77.25 88 SER A O 1
ATOM 692 N N . CYS A 1 89 ? 9.707 10.212 2.052 1.00 80.12 89 CYS A N 1
ATOM 693 C CA . CYS A 1 89 ? 10.570 9.214 2.657 1.00 80.12 89 CYS A CA 1
ATOM 694 C C . CYS A 1 89 ? 12.028 9.575 2.354 1.00 80.12 89 CYS A C 1
ATOM 696 O O . CYS A 1 89 ? 12.438 9.580 1.200 1.00 80.12 89 CYS A O 1
ATOM 698 N N . GLU A 1 90 ? 12.820 9.839 3.390 1.00 80.38 90 GLU A N 1
ATOM 699 C CA . GLU A 1 90 ? 14.245 10.191 3.253 1.00 80.38 90 GLU A CA 1
ATOM 700 C C . GLU A 1 90 ? 15.175 8.970 3.334 1.00 80.38 90 GLU A C 1
ATOM 702 O O . GLU A 1 90 ? 16.394 9.096 3.259 1.00 80.38 90 GLU A O 1
ATOM 707 N N . LEU A 1 91 ? 14.623 7.765 3.510 1.00 81.00 91 LEU A N 1
ATOM 708 C CA . LEU A 1 91 ? 15.424 6.544 3.518 1.00 81.00 91 LEU A CA 1
ATOM 709 C C . LEU A 1 91 ? 15.831 6.151 2.102 1.00 81.00 91 LEU A C 1
ATOM 711 O O . LEU A 1 91 ? 15.021 6.202 1.176 1.00 81.00 91 LEU A O 1
ATOM 715 N N . PHE A 1 92 ? 17.069 5.680 1.973 1.00 79.81 92 PHE A N 1
ATOM 716 C CA . PHE A 1 92 ? 17.565 5.067 0.750 1.00 79.81 92 PHE A CA 1
ATOM 717 C C . PHE A 1 92 ? 16.857 3.731 0.511 1.00 79.81 92 PHE A C 1
ATOM 719 O O . PHE A 1 92 ? 17.116 2.741 1.201 1.00 79.81 92 PHE A O 1
ATOM 726 N N . LEU A 1 93 ? 15.929 3.729 -0.446 1.00 79.25 93 LEU A N 1
ATOM 727 C CA . LEU A 1 93 ? 15.083 2.590 -0.803 1.00 79.25 93 LEU A CA 1
ATOM 728 C C . LEU A 1 93 ? 15.096 2.421 -2.326 1.00 79.25 93 LEU A C 1
ATOM 730 O O . LEU A 1 93 ? 14.100 2.687 -2.993 1.00 79.25 93 LEU A O 1
ATOM 734 N N . PRO A 1 94 ? 16.227 1.976 -2.899 1.00 69.50 94 PRO A N 1
ATOM 735 C CA . PRO A 1 94 ? 16.410 1.956 -4.346 1.00 69.50 94 PRO A CA 1
ATOM 736 C C . PRO A 1 94 ? 15.485 0.966 -5.063 1.00 69.50 94 PRO A C 1
ATOM 738 O O . PRO A 1 94 ? 15.307 1.084 -6.267 1.00 69.50 94 PRO A O 1
ATOM 741 N N . PHE A 1 95 ? 14.901 -0.013 -4.358 1.00 78.56 95 PHE A N 1
ATOM 742 C CA . PHE A 1 95 ? 14.087 -1.058 -4.977 1.00 78.56 95 PHE A CA 1
ATOM 743 C C . PHE A 1 95 ? 12.845 -1.383 -4.140 1.00 78.56 95 PHE A C 1
ATOM 745 O O . PHE A 1 95 ? 12.935 -2.016 -3.086 1.00 78.56 95 PHE A O 1
ATOM 752 N N . SER A 1 96 ? 11.671 -0.994 -4.640 1.00 80.06 96 SER A N 1
ATOM 753 C CA . SER A 1 96 ? 10.383 -1.504 -4.164 1.00 80.06 96 SER A CA 1
ATOM 754 C C . SER A 1 96 ? 9.998 -2.797 -4.895 1.00 80.06 96 SER A C 1
ATOM 756 O O . SER A 1 96 ? 10.442 -3.015 -6.026 1.00 80.06 96 SER A O 1
ATOM 758 N N . PRO A 1 97 ? 9.125 -3.653 -4.328 1.00 84.12 97 PRO A N 1
ATOM 759 C CA . PRO A 1 97 ? 8.603 -4.811 -5.056 1.00 84.12 97 PRO A CA 1
ATOM 760 C C . PRO A 1 97 ? 7.959 -4.438 -6.403 1.00 84.12 97 PRO A C 1
ATOM 762 O O . PRO A 1 97 ? 8.110 -5.168 -7.382 1.00 84.12 97 PRO A O 1
ATOM 765 N N . GLN A 1 98 ? 7.276 -3.287 -6.479 1.00 81.88 98 GLN A N 1
ATOM 766 C CA . GLN A 1 98 ? 6.679 -2.787 -7.724 1.00 81.88 98 GLN A CA 1
ATOM 767 C C . GLN A 1 98 ? 7.736 -2.421 -8.761 1.00 81.88 98 GLN A C 1
ATOM 769 O O . GLN A 1 98 ? 7.607 -2.810 -9.919 1.00 81.88 98 GLN A O 1
ATOM 774 N N . MET A 1 99 ? 8.799 -1.738 -8.339 1.00 83.12 99 MET A N 1
ATOM 775 C CA . MET A 1 99 ? 9.920 -1.394 -9.210 1.00 83.12 99 MET A CA 1
ATOM 776 C C . MET A 1 99 ? 10.624 -2.638 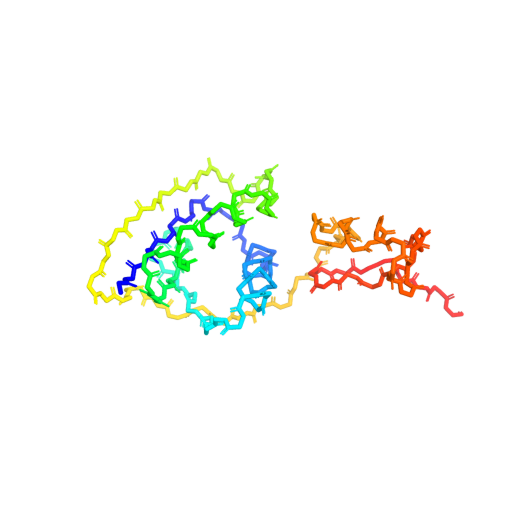-9.743 1.00 83.12 99 MET A C 1
ATOM 778 O O . MET A 1 99 ? 10.891 -2.737 -10.933 1.00 83.12 99 MET A O 1
ATOM 782 N N . VAL A 1 100 ? 10.878 -3.631 -8.885 1.00 85.94 100 VAL A N 1
ATOM 783 C CA . VAL A 1 100 ? 11.492 -4.892 -9.325 1.00 85.94 100 VAL A CA 1
ATOM 784 C C . VAL A 1 100 ? 10.608 -5.579 -10.363 1.00 85.94 100 VAL A C 1
ATOM 786 O O . VAL A 1 100 ? 11.111 -6.046 -11.380 1.00 85.94 100 VAL A O 1
ATOM 789 N N . LYS A 1 101 ? 9.289 -5.603 -10.143 1.00 86.12 101 LYS A N 1
ATOM 790 C CA . LYS A 1 101 ? 8.333 -6.173 -11.099 1.00 86.12 101 LYS A CA 1
ATOM 791 C C . LYS A 1 101 ? 8.313 -5.414 -12.429 1.00 86.12 101 LYS A C 1
ATOM 793 O O . LYS A 1 101 ? 8.111 -6.043 -13.462 1.00 86.12 101 LYS A O 1
ATOM 798 N N . SER A 1 102 ? 8.511 -4.097 -12.414 1.00 86.38 102 SER A N 1
ATOM 799 C CA . SER A 1 102 ? 8.481 -3.286 -13.628 1.00 86.38 102 SER A CA 1
ATOM 800 C C . SER A 1 102 ? 9.753 -3.447 -14.465 1.00 86.38 102 SER A C 1
ATOM 802 O O . SER A 1 102 ? 9.639 -3.568 -15.680 1.00 86.38 102 SER A O 1
ATOM 804 N N . VAL A 1 103 ? 10.945 -3.509 -13.861 1.00 89.06 103 VAL A N 1
ATOM 805 C CA . VAL A 1 103 ? 12.217 -3.629 -14.612 1.00 89.06 103 VAL A CA 1
ATOM 806 C C . VAL A 1 103 ? 12.471 -5.022 -15.184 1.00 89.06 103 VAL A C 1
ATOM 808 O O . VAL A 1 103 ? 13.341 -5.183 -16.031 1.00 89.06 103 VAL A O 1
ATOM 811 N N . ILE A 1 104 ? 11.735 -6.043 -14.741 1.00 90.12 104 ILE A N 1
ATOM 812 C CA . ILE A 1 104 ? 11.793 -7.392 -15.331 1.00 90.12 104 ILE A CA 1
ATOM 813 C C . ILE A 1 104 ? 10.736 -7.612 -16.423 1.00 90.12 104 ILE A C 1
ATOM 815 O O . ILE A 1 104 ? 10.689 -8.694 -17.003 1.00 90.12 104 ILE A O 1
ATOM 819 N N . ASP A 1 105 ? 9.878 -6.624 -16.696 1.00 91.19 105 ASP A N 1
ATOM 820 C CA . ASP A 1 105 ? 8.932 -6.672 -17.812 1.00 91.19 105 ASP A CA 1
ATOM 821 C C . ASP A 1 105 ? 9.633 -6.220 -19.098 1.00 91.19 105 ASP A C 1
ATOM 823 O O . ASP A 1 105 ? 10.038 -5.066 -19.221 1.00 91.19 105 ASP A O 1
ATOM 827 N N . GLU A 1 106 ? 9.748 -7.120 -20.076 1.00 93.12 106 GLU A N 1
ATOM 828 C CA . GLU A 1 106 ? 10.379 -6.864 -21.382 1.00 93.12 106 GLU A CA 1
ATOM 829 C C . GLU A 1 106 ? 9.748 -5.695 -22.153 1.00 93.12 106 GLU A C 1
ATOM 831 O O . GLU A 1 106 ? 10.370 -5.129 -23.051 1.00 93.12 106 GLU A O 1
ATOM 836 N N . LYS A 1 107 ? 8.499 -5.335 -21.835 1.00 92.94 107 LYS A N 1
ATOM 837 C CA . LYS A 1 107 ? 7.797 -4.212 -22.471 1.00 92.94 107 LYS A CA 1
ATOM 838 C C . LYS A 1 107 ? 8.124 -2.865 -21.836 1.00 92.94 107 LYS A C 1
ATOM 840 O O . LYS A 1 107 ? 7.753 -1.833 -22.398 1.00 92.94 107 LYS A O 1
ATOM 845 N N . ASN A 1 108 ? 8.754 -2.861 -20.667 1.00 88.69 108 ASN A N 1
ATOM 846 C CA . ASN A 1 108 ? 9.115 -1.641 -19.974 1.00 88.69 108 ASN A CA 1
ATOM 847 C C . ASN A 1 108 ? 10.331 -0.991 -20.663 1.00 88.69 108 ASN A C 1
ATOM 849 O O . ASN A 1 108 ? 11.319 -1.683 -20.911 1.00 88.69 108 ASN A O 1
ATOM 853 N N . PRO A 1 109 ? 10.306 0.325 -20.953 1.00 88.81 109 PRO A N 1
ATOM 854 C CA . PRO A 1 109 ? 11.488 1.057 -21.415 1.00 88.81 109 PRO A CA 1
ATOM 855 C C . PRO A 1 109 ? 12.728 0.862 -20.531 1.00 88.81 109 PRO A C 1
ATOM 857 O O . PRO A 1 109 ? 13.848 0.893 -21.033 1.00 88.81 109 PRO A O 1
ATOM 860 N N . ASP A 1 110 ? 12.517 0.614 -19.238 1.00 87.25 110 ASP A N 1
ATOM 861 C CA . ASP A 1 110 ? 13.548 0.371 -18.232 1.00 87.25 110 ASP A CA 1
ATOM 862 C C . ASP A 1 110 ? 13.852 -1.124 -18.013 1.00 87.25 110 ASP A C 1
ATOM 864 O O . ASP A 1 110 ? 14.312 -1.520 -16.939 1.00 87.25 110 ASP A O 1
ATOM 868 N N . PHE A 1 111 ? 13.593 -1.984 -19.006 1.00 91.12 111 PHE A N 1
ATOM 869 C CA . PHE A 1 111 ? 13.891 -3.413 -18.906 1.00 91.12 111 PHE A CA 1
ATOM 870 C C . PHE A 1 111 ? 15.374 -3.658 -18.569 1.00 91.12 111 PHE A C 1
ATOM 872 O O . PHE A 1 111 ? 16.278 -3.261 -19.304 1.00 91.12 111 PHE A O 1
ATOM 879 N N . TYR A 1 112 ? 15.613 -4.304 -17.426 1.00 88.69 112 TYR A N 1
ATOM 880 C CA . TYR A 1 112 ? 16.916 -4.496 -16.784 1.00 88.69 112 TYR A CA 1
ATOM 881 C C . TYR A 1 112 ? 17.739 -3.221 -16.529 1.00 88.69 112 TYR A C 1
ATOM 883 O O . TYR A 1 112 ? 18.954 -3.313 -16.353 1.00 88.69 112 TYR A O 1
ATOM 891 N N . ASN A 1 113 ? 17.110 -2.047 -16.433 1.00 86.19 113 ASN A N 1
ATOM 892 C CA . ASN A 1 113 ? 17.783 -0.822 -16.011 1.00 86.19 113 ASN A CA 1
ATOM 893 C C . ASN A 1 113 ? 17.908 -0.779 -14.470 1.00 86.19 113 ASN A C 1
ATOM 895 O O . ASN A 1 113 ? 16.894 -0.666 -13.778 1.00 86.19 113 ASN A O 1
ATOM 899 N N . PRO A 1 114 ? 19.123 -0.849 -13.894 1.00 77.94 114 PRO A N 1
ATOM 900 C CA . PRO A 1 114 ? 19.304 -0.794 -12.445 1.00 77.94 114 PRO A CA 1
ATOM 901 C C . PRO A 1 114 ? 19.322 0.641 -11.888 1.00 77.94 114 PRO A C 1
ATOM 903 O O . PRO A 1 114 ? 19.336 0.803 -10.671 1.00 77.94 114 PRO A O 1
ATOM 906 N N . PHE A 1 115 ? 19.335 1.671 -12.744 1.00 83.38 115 PHE A N 1
ATOM 907 C CA . PHE A 1 115 ? 19.449 3.087 -12.363 1.00 83.38 115 PHE A CA 1
ATOM 908 C C . PHE A 1 115 ? 18.103 3.822 -12.373 1.00 83.38 115 PHE A C 1
ATOM 910 O O . PHE A 1 115 ? 18.038 5.019 -12.648 1.00 83.38 115 PHE A O 1
ATOM 917 N N . ILE A 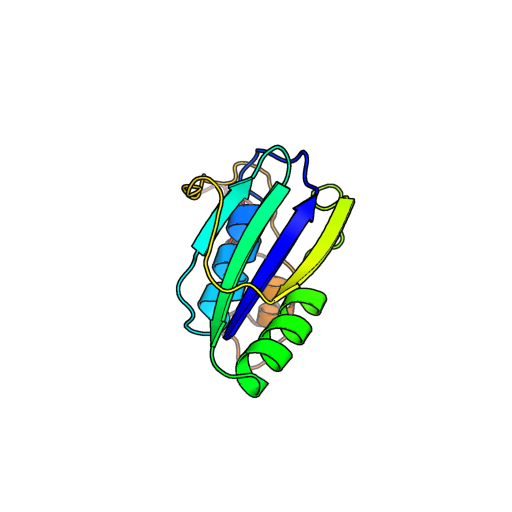1 116 ? 17.014 3.106 -12.096 1.00 81.44 116 ILE A N 1
ATOM 918 C CA . ILE A 1 116 ? 15.683 3.707 -12.039 1.00 81.44 116 ILE A CA 1
ATOM 919 C C . ILE A 1 116 ? 15.492 4.521 -10.757 1.00 81.44 116 ILE A C 1
ATOM 921 O O . ILE A 1 116 ? 15.926 4.133 -9.670 1.00 81.44 116 ILE A O 1
ATOM 925 N N . THR A 1 117 ? 14.804 5.655 -10.878 1.00 81.88 117 THR A N 1
ATOM 926 C CA . THR A 1 117 ? 14.424 6.472 -9.724 1.00 81.88 117 THR A CA 1
ATOM 927 C C . THR A 1 117 ? 13.346 5.748 -8.913 1.00 81.88 117 THR A C 1
ATOM 929 O O . THR A 1 117 ? 12.355 5.295 -9.495 1.00 81.88 117 THR A O 1
ATOM 932 N N . PRO A 1 118 ? 13.490 5.633 -7.582 1.00 79.94 118 PRO A N 1
ATOM 933 C CA . PRO A 1 118 ? 12.468 5.011 -6.768 1.00 79.94 118 PRO A CA 1
ATOM 934 C C . PRO A 1 118 ? 11.225 5.873 -6.629 1.00 79.94 118 PRO A C 1
ATOM 936 O O . PRO A 1 118 ? 11.291 7.097 -6.551 1.00 79.94 118 PRO A O 1
ATOM 939 N N . SER A 1 119 ? 10.084 5.195 -6.562 1.00 77.38 119 SER A N 1
ATOM 940 C CA . SER A 1 119 ? 8.790 5.816 -6.290 1.00 77.38 119 SER A CA 1
ATOM 941 C C . SER A 1 119 ? 8.608 6.148 -4.801 1.00 77.38 119 SER A C 1
ATOM 943 O O . SER A 1 119 ? 7.943 7.121 -4.452 1.00 77.38 119 SER A O 1
ATOM 945 N N . VAL A 1 120 ? 9.280 5.398 -3.917 1.00 81.50 120 VAL A N 1
ATOM 946 C CA . VAL A 1 120 ? 9.323 5.631 -2.467 1.00 81.50 120 VAL A CA 1
ATOM 947 C C . VAL A 1 120 ? 10.767 5.682 -1.991 1.00 81.50 120 VAL A C 1
ATOM 949 O O . VAL A 1 120 ? 11.513 4.726 -2.180 1.00 81.50 120 VAL A O 1
ATOM 952 N N . GLY A 1 121 ? 11.131 6.750 -1.283 1.00 78.94 121 GLY A N 1
ATOM 953 C CA . GLY A 1 121 ? 12.476 6.923 -0.737 1.00 78.94 121 GLY A CA 1
ATOM 954 C C . GLY A 1 121 ? 13.409 7.686 -1.668 1.00 78.94 121 GLY A C 1
ATOM 955 O O . GLY A 1 121 ? 13.000 8.186 -2.713 1.00 78.94 121 GLY A O 1
ATOM 956 N N . ILE A 1 122 ? 14.676 7.775 -1.272 1.00 76.50 122 ILE A N 1
ATOM 957 C CA . ILE A 1 122 ? 15.731 8.363 -2.101 1.00 76.50 122 ILE A CA 1
ATOM 958 C C . ILE A 1 122 ? 16.432 7.272 -2.917 1.00 76.50 122 ILE A C 1
ATOM 960 O O . ILE A 1 122 ? 16.662 6.158 -2.430 1.00 76.50 122 ILE A O 1
ATOM 964 N N . GLY A 1 123 ? 16.722 7.592 -4.178 1.00 68.38 123 GLY A N 1
ATOM 965 C CA . GLY A 1 123 ? 17.433 6.722 -5.111 1.00 68.38 123 GLY A CA 1
ATOM 966 C C . GLY A 1 123 ? 18.942 6.830 -4.981 1.00 68.38 123 GLY A C 1
ATOM 967 O O . GLY A 1 123 ? 19.462 7.542 -4.124 1.00 68.38 123 GLY A O 1
ATOM 968 N N . LEU A 1 124 ? 19.652 6.112 -5.850 1.00 65.19 124 LEU A N 1
ATOM 969 C CA . LEU A 1 124 ? 21.070 6.378 -6.067 1.00 65.19 124 LEU A CA 1
ATOM 970 C C . LEU A 1 124 ? 21.159 7.762 -6.710 1.00 65.19 124 LEU A C 1
ATOM 972 O O . LEU A 1 124 ? 20.653 7.948 -7.816 1.00 65.19 124 LEU A O 1
ATOM 976 N N . GLU A 1 125 ? 21.739 8.736 -6.010 1.00 59.94 125 GLU A N 1
ATOM 977 C CA . GLU A 1 125 ? 22.082 10.002 -6.650 1.00 59.94 125 GLU A CA 1
ATOM 978 C C . GLU A 1 125 ? 23.080 9.694 -7.771 1.00 59.94 125 GLU A C 1
ATOM 980 O O . GLU A 1 125 ? 24.118 9.070 -7.542 1.00 59.94 125 GLU A O 1
ATOM 985 N N . ALA A 1 126 ? 22.736 10.073 -9.001 1.00 49.75 126 ALA A N 1
ATOM 986 C CA . ALA A 1 126 ? 23.734 10.195 -10.044 1.00 49.75 126 ALA A CA 1
ATOM 987 C C . ALA A 1 126 ? 24.568 11.425 -9.675 1.00 49.75 126 ALA A C 1
ATOM 989 O O . ALA A 1 126 ? 24.056 12.540 -9.721 1.00 49.75 126 ALA A O 1
ATOM 990 N N . GLU A 1 127 ? 25.812 11.223 -9.241 1.00 42.84 127 GLU A N 1
ATOM 991 C CA . GLU A 1 127 ? 26.782 12.317 -9.213 1.00 42.84 127 GLU A CA 1
ATOM 992 C C . GLU A 1 127 ? 26.898 12.856 -10.654 1.00 42.84 127 GLU A C 1
ATOM 994 O O . GLU A 1 127 ? 27.289 12.109 -11.557 1.00 42.84 127 GLU A O 1
ATOM 999 N N . GLU A 1 128 ? 26.468 14.105 -10.875 1.00 38.94 128 GLU A N 1
ATOM 1000 C CA . GLU A 1 128 ? 26.717 14.868 -12.113 1.00 38.94 128 GLU A CA 1
ATOM 1001 C C . GLU A 1 128 ? 28.201 15.231 -12.267 1.00 38.94 128 GLU A C 1
ATOM 1003 O O . GLU A 1 128 ? 28.832 15.642 -11.262 1.00 38.94 128 GLU A O 1
#

Foldseek 3Di:
DKKKKKFQFPDPLLQQVLLVVVLCVVLVWDWFWADDPRIIITITDDDPVSVVVSVVSCVQQPPPDNGTPDIDMDDDPDDDHGGDDRDARADEDADGSVNVVQLCDPPHPNNVPSQDADSHHGHPDDPD

Secondary structure (DSSP, 8-state):
-EEEEEEE----SSHHHHHHHHHHHTTT---EEEEETTEEEEEEE--HHHHHHHHHHHHHHS--STT-SEEEEEEESS--SEEPPPPPP-SB----HHHHHHHT-TTSTTTT-S-PPPSSSB------

Sequence (128 aa):
MILAFEFNTRASHGVLEGFLADIVASFDLPLDLRREKEALCLFVEGEEDLLLKFSDFLSQMLPVSIFVQGFKVSVVEKSYGTPVALKSCELFLPFSPQMVKSVIDEKNPDFYNPFITPSVGIGLEAEE